Protein AF-S8CXB9-F1 (afdb_monomer)

Radius of gyration: 19.41 Å; Cα contacts (8 Å, |Δi|>4): 45; chains: 1; bounding box: 41×31×56 Å

Foldseek 3Di:
DVVVVVVVVVVVPVPADKDFDWDWDWDADPNDTDIDIDTPDIGHDDPVVVVVVVVVVVVVVVVVVD

Structure (mmCIF, N/CA/C/O backbone):
data_AF-S8CXB9-F1
#
_entry.id   AF-S8CXB9-F1
#
loop_
_atom_site.group_PDB
_atom_site.id
_atom_site.type_symbol
_atom_site.label_atom_id
_atom_site.label_alt_id
_atom_site.label_comp_id
_atom_site.label_asym_id
_atom_site.label_entity_id
_atom_site.label_seq_id
_atom_site.pdbx_PDB_ins_code
_atom_site.Cartn_x
_atom_site.Cartn_y
_atom_site.Cartn_z
_atom_site.occupancy
_atom_site.B_iso_or_equiv
_atom_site.auth_seq_id
_atom_site.auth_comp_id
_atom_site.auth_asym_id
_atom_site.auth_atom_id
_atom_site.pdbx_PDB_model_num
ATOM 1 N N . GLU A 1 1 ? -8.247 22.647 -22.545 1.00 54.38 1 GLU A N 1
ATOM 2 C CA . GLU A 1 1 ? -9.290 22.437 -21.509 1.00 54.38 1 GLU A CA 1
ATOM 3 C C . GLU A 1 1 ? -9.343 21.015 -20.901 1.00 54.38 1 GLU A C 1
ATOM 5 O O . GLU A 1 1 ? -10.341 20.654 -20.286 1.00 54.38 1 GLU A O 1
ATOM 10 N N . GLY A 1 2 ? -8.284 20.192 -21.004 1.00 62.22 2 GLY A N 1
ATOM 11 C CA . GLY A 1 2 ? -8.256 18.832 -20.419 1.00 62.22 2 GLY A CA 1
ATOM 12 C C . GLY A 1 2 ? -7.414 18.667 -19.143 1.00 62.22 2 GLY A C 1
ATOM 13 O O . GLY A 1 2 ? -7.655 17.739 -18.374 1.00 62.22 2 GLY A O 1
ATOM 14 N N . GLY A 1 3 ? -6.451 19.565 -18.899 1.00 72.12 3 GLY A N 1
ATOM 15 C CA . GLY A 1 3 ? -5.503 19.466 -17.779 1.00 72.12 3 GLY A CA 1
ATOM 16 C C . GLY A 1 3 ? -6.150 19.625 -16.401 1.00 72.12 3 GLY A C 1
ATOM 17 O O . GLY A 1 3 ? -5.857 18.843 -15.499 1.00 72.12 3 GLY A O 1
ATOM 18 N N . ASP A 1 4 ? -7.101 20.553 -16.265 1.00 81.56 4 ASP A N 1
ATOM 19 C CA . ASP A 1 4 ? -7.772 20.807 -14.983 1.00 81.56 4 ASP A CA 1
ATOM 20 C C . ASP A 1 4 ? -8.627 19.624 -14.523 1.00 81.56 4 ASP A C 1
ATOM 22 O O . ASP A 1 4 ? -8.577 19.234 -13.358 1.00 81.56 4 ASP A O 1
ATOM 26 N N . LYS A 1 5 ? -9.361 18.979 -15.439 1.00 84.69 5 LYS A N 1
ATOM 27 C CA . LYS A 1 5 ? -10.194 17.807 -15.111 1.00 84.69 5 LYS A CA 1
ATOM 28 C C . LYS A 1 5 ? -9.349 16.616 -14.653 1.00 84.69 5 LYS A C 1
ATOM 30 O O . LYS A 1 5 ? -9.714 15.927 -1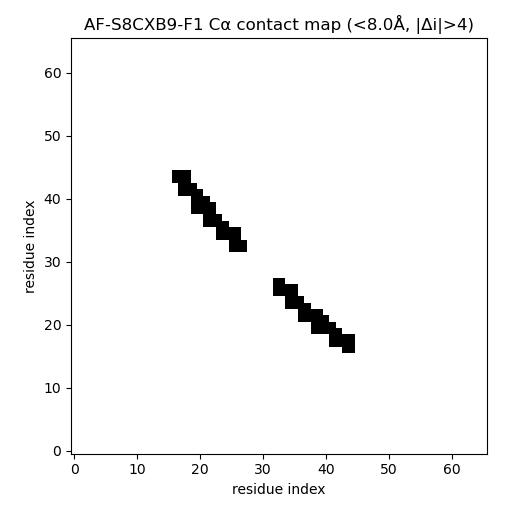3.703 1.00 84.69 5 LYS A O 1
ATOM 35 N N . TYR A 1 6 ? -8.209 16.391 -15.307 1.00 85.94 6 TYR A N 1
ATOM 36 C CA . TYR A 1 6 ? -7.263 15.343 -14.924 1.00 85.94 6 TYR A CA 1
ATOM 37 C C . TYR A 1 6 ? -6.668 15.600 -13.533 1.00 85.94 6 TYR A C 1
ATOM 39 O O . TYR A 1 6 ? -6.647 14.708 -12.683 1.00 85.94 6 TYR A O 1
ATOM 47 N N . GLN A 1 7 ? -6.247 16.838 -13.268 1.00 86.94 7 GLN A N 1
ATOM 48 C CA . GLN A 1 7 ? -5.673 17.210 -11.979 1.00 86.94 7 GLN A CA 1
ATOM 49 C C . GLN A 1 7 ? -6.695 17.133 -10.837 1.00 86.94 7 GLN A C 1
ATOM 51 O O . GLN A 1 7 ? -6.336 16.731 -9.730 1.00 86.94 7 GLN A O 1
ATOM 56 N N . MET A 1 8 ? -7.963 17.478 -11.083 1.00 87.31 8 MET A N 1
ATOM 57 C CA . MET A 1 8 ? -9.019 17.326 -10.076 1.00 87.31 8 MET A CA 1
ATOM 58 C C . MET A 1 8 ? -9.241 15.861 -9.699 1.00 87.31 8 MET A C 1
ATOM 60 O O . MET A 1 8 ? -9.242 15.536 -8.515 1.00 87.31 8 MET A O 1
ATOM 64 N N . LYS A 1 9 ? -9.302 14.957 -10.682 1.00 87.69 9 LYS A N 1
ATOM 65 C CA . LYS A 1 9 ? -9.478 13.524 -10.415 1.00 87.69 9 LYS A CA 1
ATOM 66 C C . LYS A 1 9 ? -8.309 12.913 -9.632 1.00 87.69 9 LYS A C 1
ATOM 68 O O . LYS A 1 9 ? -8.517 12.075 -8.762 1.00 87.69 9 LYS A O 1
ATOM 73 N N . LEU A 1 10 ? -7.078 13.361 -9.886 1.00 87.38 10 LEU A N 1
ATOM 74 C CA . LEU A 1 10 ? -5.912 12.955 -9.090 1.00 87.38 10 LEU A CA 1
ATOM 75 C C . LEU A 1 10 ? -6.011 13.413 -7.630 1.00 87.38 10 LEU A C 1
ATOM 77 O O . LEU A 1 10 ? -5.657 12.662 -6.722 1.00 87.38 10 LEU A O 1
ATOM 81 N N . LYS A 1 11 ? -6.499 14.637 -7.398 1.00 85.88 11 LYS A N 1
ATOM 82 C CA . LYS A 1 11 ? -6.670 15.182 -6.044 1.00 85.88 11 LYS A CA 1
ATOM 83 C C . LYS A 1 11 ? -7.709 14.408 -5.238 1.00 85.88 11 LYS A C 1
ATOM 85 O O . LYS A 1 11 ? -7.487 14.192 -4.052 1.00 85.88 11 LYS A O 1
ATOM 90 N N . GLU A 1 12 ? -8.795 13.974 -5.874 1.00 84.56 12 GLU A N 1
ATOM 91 C CA . GLU A 1 12 ? -9.832 13.155 -5.231 1.00 84.56 12 GLU A CA 1
ATOM 92 C C . GLU A 1 12 ? -9.273 11.821 -4.717 1.00 84.56 12 GLU A C 1
ATOM 94 O O . GLU A 1 12 ? -9.583 11.405 -3.604 1.00 84.56 12 GLU A O 1
ATOM 99 N N . VAL A 1 13 ? -8.409 11.168 -5.497 1.00 82.88 13 VAL A N 1
ATOM 100 C CA . VAL A 1 13 ? -7.876 9.836 -5.160 1.00 82.88 13 VAL A CA 1
ATOM 101 C C . VAL A 1 13 ? -6.726 9.900 -4.142 1.00 82.88 13 VAL A C 1
ATOM 103 O O . VAL A 1 13 ? -6.511 8.944 -3.401 1.00 82.88 13 VAL A O 1
ATOM 106 N N . CYS A 1 14 ? -6.003 11.022 -4.057 1.00 81.62 14 CYS A N 1
ATOM 107 C CA . CYS A 1 14 ? -4.786 11.151 -3.241 1.00 81.62 14 CYS A CA 1
ATOM 108 C C . CYS A 1 14 ? -5.016 10.978 -1.724 1.00 81.62 14 CYS A C 1
ATOM 110 O O . CYS A 1 14 ? -4.118 10.533 -1.014 1.00 81.62 14 CYS A O 1
ATOM 112 N N . TRP A 1 15 ? -6.212 11.303 -1.221 1.00 81.81 15 TRP A N 1
ATOM 113 C CA . TRP A 1 15 ? -6.512 11.310 0.220 1.00 81.81 15 TRP A CA 1
ATOM 114 C C . TRP A 1 15 ? -7.324 10.103 0.706 1.00 81.81 15 TRP A C 1
ATOM 116 O O . TRP A 1 15 ? -7.750 10.074 1.860 1.00 81.81 15 TRP A O 1
ATOM 126 N N . ALA A 1 16 ? -7.545 9.103 -0.149 1.00 83.06 16 ALA A N 1
ATOM 127 C CA . ALA A 1 16 ? -8.272 7.895 0.219 1.00 83.06 16 ALA A CA 1
ATOM 128 C C . ALA A 1 16 ? -7.313 6.817 0.773 1.00 83.06 16 ALA A C 1
ATOM 130 O O . ALA A 1 16 ? -6.317 6.487 0.117 1.00 83.06 16 ALA A O 1
ATOM 131 N N . PRO A 1 17 ? -7.589 6.236 1.955 1.00 86.81 17 PRO A N 1
ATOM 132 C CA . PRO A 1 17 ? -6.748 5.191 2.526 1.00 86.81 17 PRO A CA 1
ATOM 133 C C . PRO A 1 17 ? -6.923 3.870 1.766 1.00 86.81 17 PRO A C 1
ATOM 135 O O . PRO A 1 17 ? -8.038 3.448 1.463 1.00 86.81 17 PRO A O 1
ATOM 138 N N . HIS A 1 18 ? -5.804 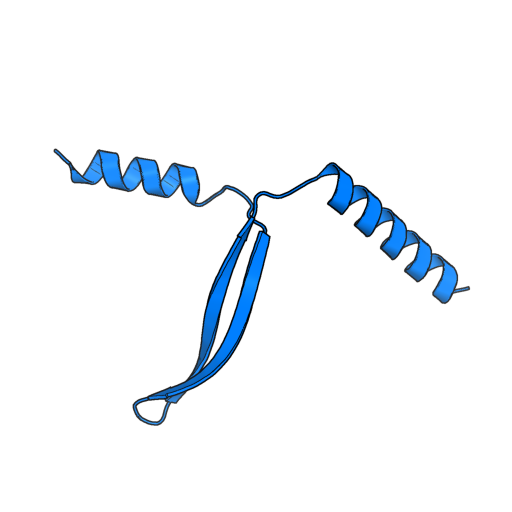3.208 1.481 1.00 87.38 18 HIS A N 1
ATOM 139 C CA . HIS A 1 18 ? -5.748 1.929 0.775 1.00 87.38 18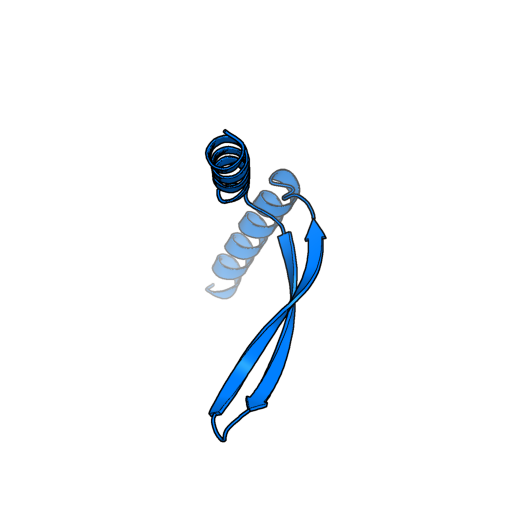 HIS A CA 1
ATOM 140 C C . HIS A 1 18 ? -4.759 0.995 1.471 1.00 87.38 18 HIS A C 1
ATOM 142 O O . HIS A 1 18 ? -3.732 1.435 1.992 1.00 87.38 18 HIS A O 1
ATOM 148 N N . LEU A 1 19 ? -5.050 -0.303 1.442 1.00 88.38 19 LEU A N 1
ATOM 149 C CA . LEU A 1 19 ? -4.149 -1.339 1.916 1.00 88.38 19 LEU A CA 1
ATOM 150 C C . LEU A 1 19 ? -3.254 -1.791 0.758 1.00 88.38 19 LEU A C 1
ATOM 152 O O . LEU A 1 19 ? -3.737 -2.285 -0.261 1.00 88.38 19 LEU A O 1
ATOM 156 N N . PHE A 1 20 ? -1.940 -1.638 0.918 1.00 91.75 20 PHE A N 1
ATOM 157 C CA . PHE A 1 20 ? -0.965 -1.985 -0.112 1.00 91.75 20 PHE A CA 1
ATOM 158 C C . PHE A 1 20 ? -0.121 -3.184 0.299 1.00 91.75 20 PHE A C 1
ATOM 160 O O . PHE A 1 20 ? 0.500 -3.189 1.363 1.00 91.75 20 PHE A O 1
ATOM 167 N N . ARG A 1 21 ? -0.001 -4.173 -0.591 1.00 93.12 21 ARG A N 1
ATOM 168 C CA . ARG A 1 21 ? 1.029 -5.207 -0.461 1.00 93.12 21 ARG A CA 1
ATOM 169 C C . ARG A 1 21 ? 2.301 -4.710 -1.124 1.00 93.12 21 ARG A C 1
ATOM 171 O O . ARG A 1 21 ? 2.334 -4.531 -2.339 1.00 93.12 21 ARG A O 1
ATOM 178 N N . VAL A 1 22 ? 3.356 -4.512 -0.344 1.00 94.56 22 VAL A N 1
ATOM 179 C CA . VAL A 1 22 ? 4.576 -3.844 -0.805 1.00 94.56 22 VAL A CA 1
ATOM 180 C C . VAL A 1 22 ? 5.771 -4.794 -0.782 1.00 94.56 22 VAL A C 1
ATOM 182 O O . VAL A 1 22 ? 5.945 -5.564 0.157 1.00 94.56 22 VAL A O 1
ATOM 185 N N . SER A 1 23 ? 6.621 -4.725 -1.810 1.00 93.88 23 SER A N 1
ATOM 186 C CA . SER A 1 23 ? 7.952 -5.337 -1.799 1.00 93.88 23 SER A CA 1
ATOM 187 C C . SER A 1 23 ? 9.039 -4.277 -1.876 1.00 93.88 23 SER A C 1
ATOM 189 O O . SER A 1 23 ? 8.969 -3.382 -2.721 1.00 93.88 23 SER A O 1
ATOM 191 N N . VAL A 1 24 ? 10.058 -4.421 -1.033 1.00 93.50 24 VAL A N 1
ATOM 192 C CA . VAL A 1 24 ? 11.208 -3.518 -0.974 1.00 93.50 24 VAL A CA 1
ATOM 193 C C . VAL A 1 24 ? 12.424 -4.230 -1.550 1.00 93.50 24 VAL A C 1
ATOM 195 O O . VAL A 1 24 ? 12.762 -5.332 -1.126 1.00 93.50 24 VAL A O 1
ATOM 198 N N . THR A 1 25 ? 13.078 -3.607 -2.527 1.00 92.56 25 THR A N 1
ATOM 199 C CA . THR A 1 25 ? 14.297 -4.135 -3.153 1.00 92.56 25 THR A CA 1
ATOM 200 C C . THR A 1 25 ? 15.355 -3.037 -3.228 1.00 92.56 25 THR A C 1
ATOM 202 O O . THR A 1 25 ? 15.026 -1.938 -3.685 1.00 92.56 25 THR A O 1
ATOM 205 N N . PRO A 1 26 ? 16.614 -3.284 -2.830 1.00 90.38 26 PRO A N 1
ATOM 206 C CA . PRO A 1 26 ? 17.689 -2.331 -3.068 1.00 90.38 26 PRO A CA 1
ATOM 207 C C . PRO A 1 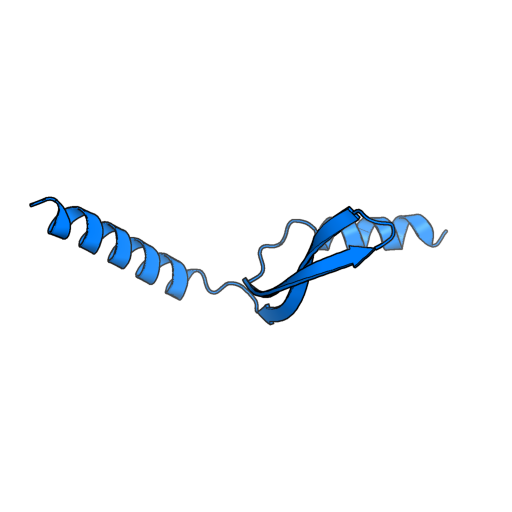26 ? 17.950 -2.224 -4.576 1.00 90.38 26 PRO A C 1
ATOM 209 O O . PRO A 1 26 ? 18.063 -3.234 -5.264 1.00 90.38 26 PRO A O 1
ATOM 212 N N . HIS A 1 27 ? 18.023 -1.001 -5.084 1.00 89.31 27 HIS A N 1
ATOM 213 C CA . HIS A 1 27 ? 18.351 -0.686 -6.465 1.00 89.31 27 HIS A CA 1
ATOM 214 C C . HIS A 1 27 ? 19.575 0.225 -6.468 1.00 89.31 27 HIS A C 1
ATOM 216 O O . HIS A 1 27 ? 19.595 1.237 -5.769 1.00 89.31 27 HIS A O 1
ATOM 222 N N . GLU A 1 28 ? 20.588 -0.135 -7.244 1.00 88.69 28 GLU A N 1
ATOM 223 C CA . GLU A 1 28 ? 21.795 0.667 -7.409 1.00 88.69 28 GLU A CA 1
ATOM 224 C C . GLU A 1 28 ? 21.834 1.204 -8.833 1.00 88.69 28 GLU A C 1
ATOM 226 O O . GLU A 1 28 ? 21.702 0.454 -9.799 1.00 88.69 28 GLU A O 1
ATOM 231 N N . TYR A 1 29 ? 21.941 2.522 -8.958 1.00 84.81 29 TYR A N 1
ATOM 232 C CA . TYR A 1 29 ? 22.086 3.193 -10.242 1.00 84.81 29 TYR A CA 1
ATOM 233 C C . TYR A 1 29 ? 22.985 4.412 -10.066 1.00 84.81 29 TYR A C 1
ATOM 235 O O . TYR A 1 29 ? 22.819 5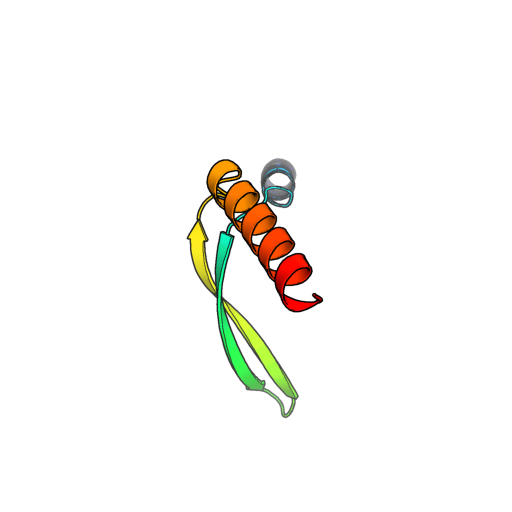.149 -9.098 1.00 84.81 29 TYR A O 1
ATOM 243 N N . ASN A 1 30 ? 23.935 4.618 -10.981 1.00 84.50 30 ASN A N 1
ATOM 244 C CA . ASN A 1 30 ? 24.923 5.703 -10.909 1.00 84.50 30 ASN A CA 1
ATOM 245 C C . ASN A 1 30 ? 25.613 5.818 -9.533 1.00 84.50 30 ASN A C 1
ATOM 247 O O . ASN A 1 30 ? 25.707 6.908 -8.973 1.00 84.50 30 ASN A O 1
ATOM 251 N N . ASN A 1 31 ? 26.070 4.688 -8.978 1.00 84.56 31 ASN A N 1
ATOM 252 C CA . ASN A 1 31 ? 26.706 4.575 -7.655 1.00 84.56 31 ASN A CA 1
ATOM 253 C C . ASN A 1 31 ? 25.834 5.026 -6.468 1.00 84.56 31 ASN A C 1
ATOM 255 O O . ASN A 1 31 ? 26.331 5.157 -5.348 1.00 84.56 31 ASN A O 1
ATOM 259 N N . GLU A 1 32 ? 24.534 5.238 -6.676 1.00 88.12 32 GLU A N 1
ATOM 260 C CA . GLU A 1 32 ? 23.602 5.562 -5.608 1.00 88.12 32 GLU A CA 1
ATOM 261 C C . GLU A 1 32 ? 22.709 4.357 -5.307 1.00 88.12 32 GLU A C 1
ATOM 263 O O . GLU A 1 32 ? 21.912 3.903 -6.136 1.00 88.12 32 GLU A O 1
ATOM 268 N N . LYS A 1 33 ? 22.838 3.828 -4.088 1.00 89.06 33 LYS A N 1
ATOM 269 C CA . LYS A 1 33 ? 22.014 2.724 -3.599 1.00 89.06 33 LYS A CA 1
ATOM 270 C C . LYS A 1 33 ? 20.753 3.280 -2.948 1.00 89.06 33 LYS A C 1
ATOM 272 O O . LYS A 1 33 ? 20.806 3.843 -1.857 1.00 89.06 33 LYS A O 1
ATOM 277 N N . ARG A 1 34 ? 19.603 3.076 -3.589 1.00 90.19 34 ARG A N 1
ATOM 278 C CA . ARG A 1 34 ? 18.285 3.468 -3.071 1.00 90.19 34 ARG A CA 1
ATOM 279 C C . ARG A 1 34 ? 17.415 2.244 -2.826 1.00 90.19 34 ARG A C 1
ATOM 281 O O . ARG A 1 34 ? 17.496 1.247 -3.536 1.00 90.19 34 ARG A O 1
ATOM 288 N N . GLN A 1 35 ? 16.549 2.302 -1.821 1.00 91.56 35 GLN A N 1
ATOM 289 C CA . GLN A 1 35 ? 15.517 1.283 -1.646 1.00 91.56 35 GLN A CA 1
ATOM 290 C C . GLN A 1 35 ? 14.344 1.607 -2.569 1.00 91.56 35 GLN A C 1
ATOM 292 O O . GLN A 1 35 ? 13.717 2.656 -2.445 1.00 91.56 35 GLN A O 1
ATOM 297 N N . ARG A 1 36 ? 14.045 0.709 -3.510 1.00 91.94 36 ARG A N 1
ATOM 298 C CA . ARG A 1 36 ? 12.855 0.813 -4.350 1.00 91.94 36 ARG A CA 1
ATOM 299 C C . ARG A 1 36 ? 11.702 0.095 -3.669 1.00 91.94 36 ARG A C 1
ATOM 301 O O . ARG A 1 36 ? 11.775 -1.106 -3.409 1.00 91.94 36 ARG A O 1
ATOM 308 N N . ILE A 1 37 ? 10.629 0.836 -3.438 1.00 93.12 37 ILE A N 1
ATOM 309 C CA . ILE A 1 37 ? 9.374 0.330 -2.898 1.00 93.12 37 ILE A CA 1
ATOM 310 C C . ILE A 1 37 ? 8.432 0.083 -4.079 1.00 93.12 37 ILE A C 1
ATOM 312 O O . ILE A 1 37 ? 8.178 0.987 -4.867 1.00 93.12 37 ILE A O 1
ATOM 316 N N . THR A 1 38 ? 7.960 -1.152 -4.249 1.00 94.50 38 THR A N 1
ATOM 317 C CA . THR A 1 38 ? 7.030 -1.529 -5.328 1.00 94.50 38 THR A CA 1
ATOM 318 C C . THR A 1 38 ? 5.741 -2.070 -4.731 1.00 94.50 38 THR A C 1
ATOM 320 O O . THR A 1 38 ? 5.778 -3.007 -3.932 1.00 94.50 38 THR A O 1
AT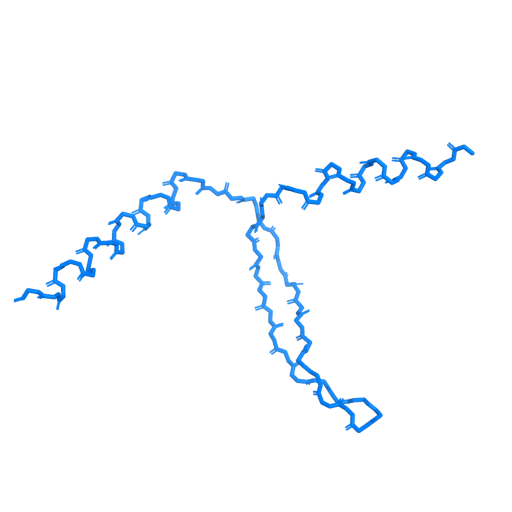OM 323 N N . VAL A 1 39 ? 4.605 -1.505 -5.134 1.00 93.88 39 VAL A N 1
ATOM 324 C CA . VAL A 1 39 ? 3.277 -2.009 -4.768 1.00 93.88 39 VAL A CA 1
ATOM 325 C C . VAL A 1 39 ? 2.950 -3.201 -5.665 1.00 93.88 39 VAL A C 1
ATOM 327 O O . VAL A 1 39 ? 2.956 -3.082 -6.887 1.00 93.88 39 VAL A O 1
ATOM 330 N N . ARG A 1 40 ? 2.708 -4.365 -5.061 1.00 93.06 40 ARG A N 1
ATOM 331 C CA . ARG A 1 40 ? 2.325 -5.602 -5.758 1.00 93.06 40 ARG A CA 1
ATOM 332 C C . ARG A 1 40 ? 0.821 -5.822 -5.811 1.00 93.06 40 ARG A C 1
ATOM 334 O O . ARG A 1 40 ? 0.376 -6.604 -6.639 1.00 93.06 40 ARG A O 1
ATOM 341 N N . ASP A 1 41 ? 0.077 -5.240 -4.878 1.00 92.69 41 ASP A N 1
ATOM 342 C CA . ASP A 1 41 ? -1.374 -5.398 -4.795 1.00 92.69 41 ASP A CA 1
ATOM 343 C C . ASP A 1 41 ? -2.011 -4.234 -4.033 1.00 92.69 41 ASP A C 1
ATOM 345 O O . ASP A 1 41 ? -1.351 -3.627 -3.179 1.00 92.69 41 ASP A O 1
ATOM 349 N N . VAL A 1 42 ? -3.278 -3.953 -4.337 1.00 90.56 42 VAL A N 1
ATOM 350 C CA . VAL A 1 42 ? -4.068 -2.860 -3.758 1.00 90.56 42 VAL A CA 1
ATOM 351 C C . VAL A 1 42 ? -5.426 -3.398 -3.316 1.00 90.56 42 VAL A C 1
ATOM 353 O O . VAL A 1 42 ? -6.164 -3.957 -4.122 1.00 90.56 42 VAL A O 1
ATOM 356 N N . ALA A 1 43 ? -5.784 -3.167 -2.056 1.00 88.69 43 ALA A N 1
ATOM 357 C CA . ALA A 1 43 ? -7.099 -3.476 -1.507 1.00 88.69 43 ALA A CA 1
ATOM 358 C C . ALA A 1 43 ? -7.702 -2.255 -0.794 1.00 88.69 43 ALA A C 1
ATOM 360 O O . ALA A 1 43 ? -6.986 -1.377 -0.308 1.00 88.69 43 ALA A O 1
ATOM 361 N N . SER A 1 44 ? -9.031 -2.193 -0.724 1.00 86.25 44 SER A N 1
ATOM 362 C CA . SER A 1 44 ? -9.744 -1.211 0.100 1.00 86.25 44 SER A CA 1
ATOM 363 C C . SER A 1 44 ? -9.638 -1.568 1.584 1.00 86.25 44 SER A C 1
ATOM 365 O O . SER A 1 44 ? -9.622 -2.747 1.938 1.00 86.25 44 SER A O 1
ATOM 367 N N . VAL A 1 45 ? -9.601 -0.561 2.454 1.00 85.12 45 VAL A N 1
ATOM 368 C CA . VAL A 1 45 ? -9.494 -0.758 3.907 1.00 85.12 45 VAL A CA 1
ATOM 369 C C . VAL A 1 45 ? -10.819 -1.264 4.494 1.00 85.12 45 VAL A C 1
ATOM 371 O O . VAL A 1 45 ? -11.864 -0.650 4.284 1.00 85.12 45 VAL A O 1
ATOM 374 N N . ASP A 1 46 ? -10.772 -2.363 5.258 1.00 88.62 46 ASP A N 1
ATOM 375 C CA . ASP A 1 46 ? -11.888 -2.833 6.093 1.00 88.62 46 ASP A CA 1
ATOM 376 C C . ASP A 1 46 ? -11.698 -2.365 7.542 1.00 88.62 46 ASP A C 1
ATOM 378 O O . ASP A 1 46 ? -11.012 -2.996 8.353 1.00 88.62 46 ASP A O 1
ATOM 382 N N . TYR A 1 47 ? -12.364 -1.262 7.878 1.00 86.94 47 TYR A N 1
ATOM 383 C CA . TYR A 1 47 ? -12.305 -0.653 9.205 1.00 86.94 47 TYR A CA 1
ATOM 384 C C . TYR A 1 47 ? -12.835 -1.561 10.327 1.00 86.94 47 TYR A C 1
ATOM 386 O O . TYR A 1 47 ? -12.406 -1.437 11.479 1.00 86.94 47 TYR A O 1
ATOM 394 N N . SER A 1 48 ? -13.765 -2.481 10.038 1.00 89.62 48 SER A N 1
ATOM 395 C CA . SER A 1 48 ? -14.310 -3.380 11.063 1.00 89.62 48 SER A CA 1
ATOM 396 C C . SER A 1 48 ? -13.275 -4.417 11.486 1.00 89.62 48 SER A C 1
ATOM 398 O O . SER A 1 48 ? -13.091 -4.672 12.679 1.00 89.62 48 SER A O 1
ATOM 400 N N . ALA A 1 49 ? -12.575 -5.004 10.515 1.00 88.62 49 ALA A N 1
ATOM 401 C CA . ALA A 1 49 ? -11.501 -5.948 10.786 1.00 88.62 49 ALA A CA 1
ATOM 402 C C . ALA A 1 49 ? -10.292 -5.259 11.442 1.00 88.62 49 ALA A C 1
ATOM 404 O O . ALA A 1 49 ? -9.758 -5.774 12.427 1.00 88.62 49 ALA A O 1
ATOM 405 N N . GLU A 1 50 ? -9.903 -4.077 10.955 1.00 86.31 50 GLU A N 1
ATOM 406 C CA . GLU A 1 50 ? -8.739 -3.333 11.453 1.00 86.31 50 GLU A CA 1
ATOM 407 C C . GLU A 1 50 ? -8.923 -2.860 12.903 1.00 86.31 50 GLU A C 1
ATOM 409 O O . GLU A 1 50 ? -8.040 -3.046 13.739 1.00 86.31 50 GLU A O 1
ATOM 414 N N . SER A 1 51 ? -10.106 -2.343 13.251 1.00 90.50 51 SER A N 1
ATOM 415 C CA . SER A 1 51 ? -10.414 -1.922 14.627 1.00 90.50 51 SER A CA 1
ATOM 416 C C . SER A 1 51 ? -10.394 -3.087 15.622 1.00 90.50 51 SER A C 1
ATOM 418 O O . SER A 1 51 ? -9.833 -2.962 16.713 1.00 90.50 51 SER A O 1
ATOM 420 N N . LYS A 1 52 ? -10.944 -4.250 15.247 1.00 92.50 52 LYS A N 1
ATOM 421 C CA . LYS A 1 52 ? -10.873 -5.471 16.068 1.00 92.50 52 LYS A CA 1
ATOM 422 C C . LYS A 1 52 ? -9.433 -5.943 16.247 1.00 92.50 52 LYS A C 1
ATOM 424 O O . LYS A 1 52 ? -9.065 -6.359 17.345 1.00 92.50 52 LYS A O 1
ATOM 429 N N . HIS A 1 53 ? -8.632 -5.888 15.183 1.00 90.00 53 HIS A N 1
ATOM 430 C CA . HIS A 1 53 ? -7.219 -6.243 15.240 1.00 90.00 53 HIS A CA 1
ATOM 431 C C . HIS A 1 53 ? -6.454 -5.319 16.195 1.00 90.00 53 HIS A C 1
ATOM 433 O O . HIS A 1 53 ? -5.793 -5.808 17.109 1.00 90.00 53 HIS A O 1
ATOM 439 N N . LEU A 1 54 ? -6.639 -4.003 16.069 1.00 92.00 54 LEU A N 1
ATOM 440 C CA . LEU A 1 54 ? -5.985 -3.009 16.917 1.00 92.00 54 LEU A CA 1
ATOM 441 C C . LEU A 1 54 ? -6.356 -3.170 18.399 1.00 92.00 54 LEU A C 1
ATOM 443 O O . LEU A 1 54 ? -5.482 -3.181 19.263 1.00 92.00 54 LEU A O 1
ATOM 447 N N . LEU A 1 55 ? -7.645 -3.348 18.712 1.00 94.06 55 LEU A N 1
ATOM 448 C CA . LEU A 1 55 ? -8.096 -3.592 20.088 1.00 94.06 55 LEU A CA 1
ATOM 449 C C . LEU A 1 55 ? -7.465 -4.855 20.680 1.00 94.06 55 LEU A C 1
ATOM 451 O O . LEU A 1 55 ? -7.081 -4.872 21.853 1.00 94.06 55 LEU A O 1
ATOM 455 N N . ARG A 1 56 ? -7.318 -5.901 19.862 1.00 92.69 56 ARG A N 1
ATOM 456 C CA . ARG A 1 56 ? -6.642 -7.130 20.269 1.00 92.69 56 ARG A CA 1
ATOM 457 C C . ARG A 1 56 ? -5.164 -6.881 20.565 1.00 92.69 56 ARG A C 1
ATOM 459 O O . ARG A 1 56 ? -4.688 -7.325 21.607 1.00 92.69 56 ARG A O 1
ATOM 466 N N . GLU A 1 57 ? -4.444 -6.160 19.713 1.00 92.88 57 GLU A N 1
ATOM 467 C CA . GLU A 1 57 ? -3.037 -5.827 19.966 1.00 92.88 57 GLU A CA 1
ATOM 468 C C . GLU A 1 57 ? -2.853 -4.994 21.238 1.00 92.88 57 GLU A C 1
ATOM 470 O O . GLU A 1 57 ? -1.998 -5.321 22.062 1.00 92.88 57 GLU A O 1
ATOM 475 N N . ILE A 1 58 ? -3.709 -3.992 21.466 1.00 93.19 58 ILE A N 1
ATOM 476 C CA . ILE A 1 58 ? -3.694 -3.185 22.695 1.00 93.19 58 ILE A CA 1
ATOM 477 C C . ILE A 1 58 ? -3.880 -4.083 23.923 1.00 93.19 58 ILE A C 1
ATOM 479 O O . ILE A 1 58 ? -3.133 -3.957 24.894 1.00 93.19 58 ILE A O 1
ATOM 483 N N . SER A 1 59 ? -4.831 -5.021 23.869 1.00 92.00 59 SER A N 1
ATOM 484 C CA . SER A 1 59 ? -5.058 -5.972 24.961 1.00 92.00 59 SER A CA 1
ATOM 485 C C . SER A 1 59 ? -3.852 -6.887 25.222 1.00 92.00 59 SER A C 1
ATOM 487 O O . SER A 1 59 ? -3.522 -7.162 26.371 1.00 92.00 59 SER A O 1
ATOM 489 N N . ASN A 1 60 ? -3.127 -7.308 24.182 1.00 91.31 60 ASN A N 1
ATOM 490 C CA . ASN A 1 60 ? -1.929 -8.134 24.343 1.00 91.31 60 ASN A CA 1
ATOM 491 C C . ASN A 1 60 ? -0.766 -7.346 24.966 1.00 91.31 60 ASN A C 1
ATOM 493 O O . ASN A 1 60 ? -0.050 -7.870 25.819 1.00 91.31 60 ASN A O 1
ATOM 497 N N . ILE A 1 61 ? -0.586 -6.079 24.579 1.00 91.00 61 ILE A N 1
ATOM 498 C CA . ILE A 1 61 ? 0.458 -5.207 25.140 1.00 91.00 61 ILE A CA 1
ATOM 499 C C . ILE A 1 61 ? 0.207 -4.946 26.631 1.00 91.00 61 ILE A C 1
ATOM 501 O O . ILE A 1 61 ? 1.157 -4.907 27.415 1.00 91.00 61 ILE A O 1
ATOM 505 N N . THR A 1 62 ? -1.051 -4.772 27.046 1.00 82.44 62 THR A N 1
ATOM 506 C CA . THR A 1 62 ? -1.391 -4.567 28.463 1.00 82.44 62 THR A CA 1
ATOM 507 C C . THR A 1 62 ? -1.231 -5.841 29.289 1.00 82.44 62 THR A C 1
ATOM 509 O O . THR A 1 62 ? -0.793 -5.756 30.434 1.00 82.44 62 THR A O 1
ATOM 512 N N . LEU A 1 63 ? -1.512 -7.013 28.710 1.00 75.00 63 LEU A N 1
ATOM 513 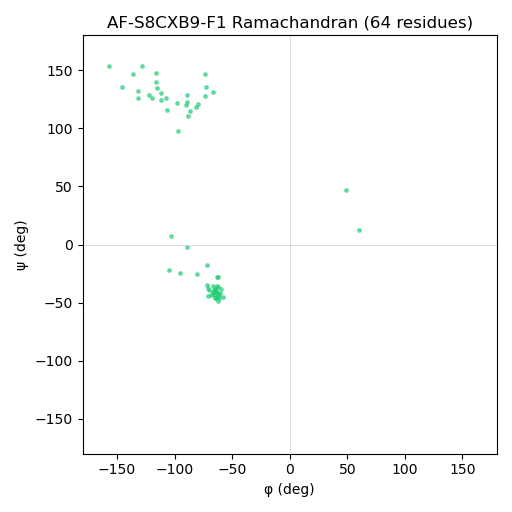C CA . LEU A 1 63 ? -1.302 -8.312 29.357 1.00 75.00 63 LEU A CA 1
ATOM 514 C C . LEU A 1 63 ? 0.184 -8.674 29.499 1.00 75.00 63 LEU A C 1
ATOM 516 O O . LEU A 1 63 ? 0.569 -9.206 30.530 1.00 75.00 63 LEU A O 1
ATOM 520 N N . SER A 1 64 ? 1.029 -8.351 28.514 1.00 68.56 64 SER A N 1
ATOM 521 C CA . SER A 1 64 ? 2.475 -8.642 28.554 1.00 68.56 64 SER A CA 1
ATOM 522 C C . SER A 1 64 ? 3.268 -7.774 29.540 1.00 68.56 64 SER A C 1
ATOM 5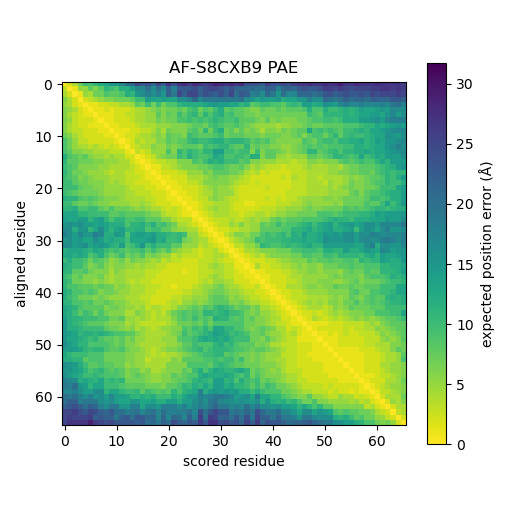24 O O . SER A 1 64 ? 4.414 -8.097 29.842 1.00 68.56 64 SER A O 1
ATOM 526 N N . LYS A 1 65 ? 2.709 -6.644 29.990 1.00 61.50 65 LYS A N 1
ATOM 527 C CA . LYS A 1 65 ? 3.342 -5.737 30.965 1.00 61.50 65 LYS A CA 1
ATOM 528 C C . LYS A 1 65 ? 3.019 -6.090 32.424 1.00 61.50 65 LYS A C 1
ATOM 530 O O . LYS A 1 65 ? 3.488 -5.385 33.315 1.00 61.50 65 LYS A O 1
ATOM 535 N N . LYS A 1 66 ? 2.195 -7.111 32.655 1.00 50.66 66 LYS A N 1
ATOM 536 C CA . LYS A 1 66 ? 1.758 -7.569 33.976 1.00 50.66 66 LYS A CA 1
ATOM 537 C C . LYS A 1 66 ? 2.50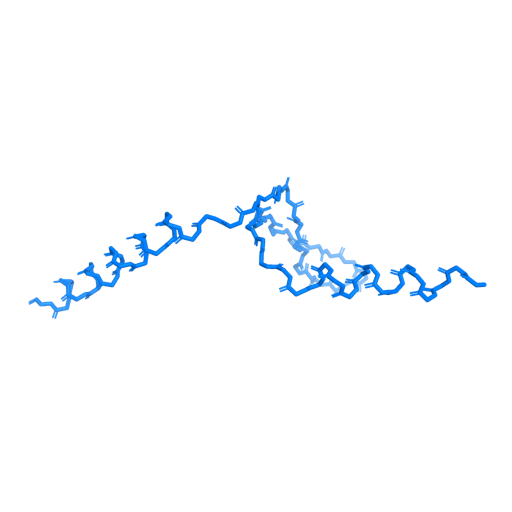8 -8.835 34.369 1.00 50.66 66 LYS A C 1
ATOM 539 O O . LYS A 1 66 ? 2.799 -8.959 35.575 1.00 50.66 66 LYS A O 1
#

Sequence (66 aa):
EGGDKYQMKLKEVCWAPHLFRVSVTPHEYNNEKRQRITVRDVASVDYSAESKHLLREISNITLSKK

Solvent-accessible surface area (backbone atoms only — not comparable to full-atom values): 4168 Å² total; per-residue (Å²): 140,62,66,65,62,54,54,50,56,53,60,65,58,71,78,58,78,64,42,68,44,72,48,78,44,82,42,76,54,95,93,42,79,42,78,43,79,42,77,77,45,80,43,79,68,58,67,72,62,49,52,55,50,51,55,50,52,55,53,51,57,60,57,75,75,107

InterPro domains:
  IPR012340 Nucleic acid-binding, OB-fold [G3DSA:2.40.50.140] (1-62)
  IPR012340 Nucleic acid-binding, OB-fold [SSF50249] (3-60)
  IPR013955 Replication factor A, C-terminal [PF08646] (4-54)

Organism: NCBI:txid192259

pLDDT: mean 86.26, std 9.0, range [50.66, 94.56]

Nearest PDB structures (foldseek):
  8f5g-assembly2_B  TM=4.227E-01  e=8.976E-01  Thermoanaerobacter pseudethanolicus
  5ond-assembly2_B  TM=3.640E-01  e=1.740E+00  Escherichia coli
  8ieq-assembly1_C  TM=3.740E-01  e=1.986E+00  Homo sapiens
  6t76-assembly1_A  TM=2.758E-01  e=4.114E+00  Nostoc sp. PCC 7120 = FACHB-418
  8ui2-assembly1_B  TM=2.651E-01  e=4.395E+00  synthetic construct

Secondary structure (DSSP, 8-state):
--HHHHHHHHHHHHTS-EEEEEEEEEEEETTEEEEEEEEEEEEE--HHHHHHHHHHHHHHHHHHT-

Mean predicted aligned error: 8.38 Å